Protein AF-A0A388PH07-F1 (afdb_monomer)

Solvent-accessible surface area (backbone atoms only — not comparable to full-atom values): 7376 Å² total; per-residue (Å²): 113,52,74,49,69,75,63,42,55,43,35,45,37,39,43,32,32,30,41,31,30,41,75,77,26,26,40,36,42,41,30,23,35,83,51,90,80,59,30,34,29,58,49,39,35,40,40,89,50,27,34,31,46,84,91,43,79,75,46,78,44,74,58,82,40,56,30,39,39,38,40,38,35,49,32,18,93,81,36,84,48,37,28,35,41,36,39,31,45,72,98,51,74,73,47,74,46,70,76,41,57,29,75,29,80,77,47,38,40,38,40,33,38,41,46,33,73,71,47,94,61,96,56,47,72,50,77,46,78,74,44,77,51,59,63,32,89,91,106

Secondary structure (DSSP, 8-state):
-EEE---B-SSEEEEEEEEEE-TT--EEEEEE-S-SSPPEEEEEEEETTEEEETTEEEEE--SSSEEEEEEEEE-GGG--SEEEEEEEETTSPPEEEEEEEPSSTT---B-EEEEEE--SSS--EEEEEEEEEE--TT-

Sequence (139 aa):
MLTVAPNHATGVTTCSFDVWLEPKAYFVHEWRDQASPYHAGPTFTLKDGKLVGPTGPLMDIPSGQWVHYEVTATIGAATTGTWTLKVTPTGGATKAFTNLPFRSKELRTVNWIGFISNANEPSAFFLDQLSLTTTDPNR

pLDDT: mean 97.28, std 2.34, range [81.81, 98.94]

Radius of gyration: 14.46 Å; Cα contacts (8 Å, |Δi|>4): 370; chains: 1; bounding box: 33×37×39 Å

Foldseek 3Di:
DDKDFPFAQFFKKKKKWKKAWDAQWKKKKWFWDPDVVIFTFWIWIDGPQFIAGLVGTDDGHDHPFIKMKMKIFGAAPPGPQWIKIWIGTVVGDIDIDGRGG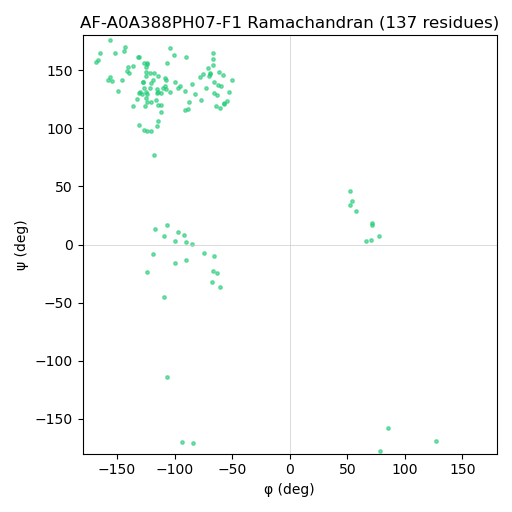TNGSPGRTGRMIDTDGPGPDDIDMDMDPIDMDGPPPVD

Structure (mmCIF, N/CA/C/O backbone):
data_AF-A0A388PH07-F1
#
_entry.id   AF-A0A388PH07-F1
#
loop_
_atom_site.group_PDB
_atom_site.id
_atom_site.type_symbol
_atom_site.label_atom_id
_atom_site.label_a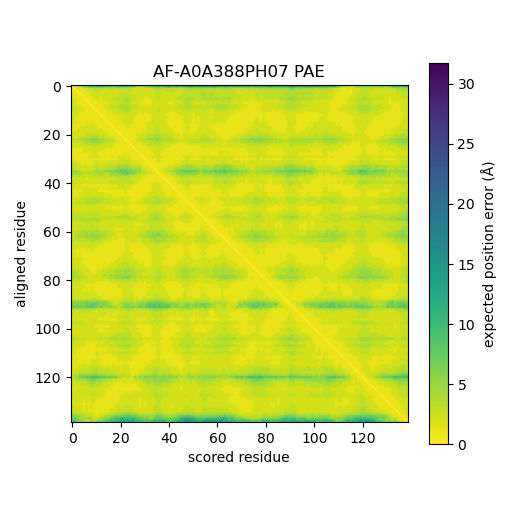lt_id
_atom_site.label_comp_id
_atom_site.label_asym_id
_atom_site.label_entity_id
_atom_site.label_seq_id
_atom_site.pdbx_PDB_ins_code
_atom_site.Cartn_x
_atom_site.Cartn_y
_atom_site.Cartn_z
_atom_site.occupancy
_atom_site.B_iso_or_equiv
_atom_site.auth_seq_id
_atom_site.auth_comp_id
_atom_site.auth_asym_id
_atom_site.auth_atom_id
_atom_site.pdbx_PDB_model_num
ATOM 1 N N . MET A 1 1 ? -13.859 -6.393 0.284 1.00 88.12 1 MET A N 1
ATOM 2 C CA . MET A 1 1 ? -12.521 -5.998 -0.213 1.00 88.12 1 MET A CA 1
ATOM 3 C C . MET A 1 1 ? -12.696 -5.187 -1.486 1.00 88.12 1 MET A C 1
ATOM 5 O O . MET A 1 1 ? -13.636 -5.471 -2.218 1.00 88.12 1 MET A O 1
ATOM 9 N N . LEU A 1 2 ? -11.822 -4.215 -1.736 1.00 96.12 2 LEU A N 1
ATOM 10 C CA . LEU A 1 2 ? -11.720 -3.481 -3.002 1.00 96.12 2 LEU A CA 1
ATOM 11 C C . LEU A 1 2 ? -10.363 -3.802 -3.634 1.00 96.12 2 LEU A C 1
ATOM 13 O O . LEU A 1 2 ? -9.376 -3.978 -2.917 1.00 96.12 2 LEU A O 1
ATOM 17 N N . THR A 1 3 ? -10.303 -3.888 -4.960 1.00 97.12 3 THR A N 1
ATOM 18 C CA . THR A 1 3 ? -9.052 -4.131 -5.686 1.00 97.12 3 THR A CA 1
ATOM 19 C C . THR A 1 3 ? -9.007 -3.324 -6.967 1.00 97.12 3 THR A C 1
ATOM 21 O O . THR A 1 3 ? -10.042 -3.134 -7.603 1.00 97.12 3 THR A O 1
ATOM 24 N N . VAL A 1 4 ? -7.808 -2.941 -7.388 1.00 97.19 4 VAL A N 1
ATOM 25 C CA . VAL A 1 4 ? -7.557 -2.340 -8.703 1.00 97.19 4 VAL A CA 1
ATOM 26 C C . VAL A 1 4 ? -6.483 -3.136 -9.440 1.00 97.19 4 VAL A C 1
ATOM 28 O O . VAL A 1 4 ? -5.598 -3.722 -8.813 1.00 97.19 4 VAL A O 1
ATOM 31 N N . ALA A 1 5 ? -6.573 -3.178 -10.770 1.00 97.50 5 ALA A N 1
ATOM 32 C CA . ALA A 1 5 ? -5.685 -3.959 -11.630 1.00 97.50 5 ALA A CA 1
ATOM 33 C C . ALA A 1 5 ? -4.887 -3.043 -12.580 1.00 97.50 5 ALA A C 1
ATOM 35 O O . ALA A 1 5 ? -5.240 -2.922 -13.756 1.00 97.50 5 ALA A O 1
ATOM 36 N N . PRO A 1 6 ? -3.834 -2.361 -12.088 1.00 96.62 6 PRO A N 1
ATOM 37 C CA . PRO A 1 6 ? -3.109 -1.369 -12.884 1.00 96.62 6 PRO A CA 1
ATOM 38 C C . PRO A 1 6 ? -2.336 -1.964 -14.063 1.00 96.62 6 PRO A C 1
ATOM 40 O O . PRO A 1 6 ? -2.198 -1.317 -15.098 1.00 96.62 6 PRO A O 1
ATOM 43 N N . ASN A 1 7 ? -1.837 -3.197 -13.926 1.00 97.31 7 ASN A N 1
ATOM 44 C CA . ASN A 1 7 ? -0.950 -3.830 -14.908 1.00 97.31 7 ASN A CA 1
ATOM 45 C C . ASN A 1 7 ? 0.254 -2.933 -15.255 1.00 97.31 7 ASN A C 1
ATOM 47 O O . ASN A 1 7 ? 0.569 -2.716 -16.429 1.00 97.31 7 ASN A O 1
ATOM 51 N N . HIS A 1 8 ? 0.891 -2.374 -14.224 1.00 98.00 8 HIS A N 1
ATOM 52 C CA . HIS A 1 8 ? 2.115 -1.591 -14.363 1.00 98.00 8 HIS A CA 1
ATOM 53 C C . HIS A 1 8 ? 3.316 -2.536 -14.430 1.00 98.00 8 HIS A C 1
ATOM 55 O O . HIS A 1 8 ? 3.471 -3.420 -13.583 1.00 98.00 8 HIS A O 1
ATOM 61 N N . ALA A 1 9 ? 4.171 -2.342 -15.432 1.00 97.56 9 ALA A N 1
ATOM 62 C CA . ALA A 1 9 ? 5.363 -3.164 -15.655 1.00 97.56 9 ALA A CA 1
ATOM 63 C C . ALA A 1 9 ? 6.674 -2.369 -15.577 1.00 97.56 9 ALA A C 1
ATOM 65 O O . ALA A 1 9 ? 7.753 -2.957 -15.592 1.00 97.56 9 ALA A O 1
ATOM 66 N N . THR A 1 10 ? 6.593 -1.041 -15.498 1.00 98.25 10 THR A N 1
ATOM 67 C CA . THR A 1 10 ? 7.739 -0.136 -15.419 1.00 98.25 10 THR A CA 1
ATOM 68 C C . THR A 1 10 ? 7.326 1.189 -14.773 1.00 98.25 10 THR A C 1
ATOM 70 O O . THR A 1 10 ? 6.147 1.405 -14.483 1.00 98.25 10 THR A O 1
ATOM 73 N N . GLY A 1 11 ? 8.297 2.075 -14.564 1.00 98.12 11 GLY A N 1
ATOM 74 C CA . GLY A 1 11 ? 8.088 3.408 -14.012 1.00 98.12 11 GLY A CA 1
ATOM 75 C C . GLY A 1 11 ? 7.894 3.419 -12.498 1.00 98.12 11 GLY A C 1
ATOM 76 O O . GLY A 1 11 ? 7.977 2.397 -11.811 1.00 98.12 11 GLY A O 1
ATOM 77 N N . VAL A 1 12 ? 7.659 4.613 -11.967 1.00 98.62 12 VAL A N 1
ATOM 78 C CA . VAL A 1 12 ? 7.308 4.818 -10.565 1.00 98.62 12 VAL A CA 1
ATOM 79 C C . VAL A 1 12 ? 5.793 4.778 -10.457 1.00 98.62 12 VAL A C 1
ATOM 81 O O . VAL A 1 12 ? 5.115 5.627 -11.027 1.00 98.62 12 VAL A O 1
ATOM 84 N N . THR A 1 13 ? 5.267 3.786 -9.743 1.00 98.75 13 THR A N 1
ATOM 85 C CA . THR A 1 13 ? 3.843 3.707 -9.403 1.00 98.75 13 THR A CA 1
ATOM 86 C C . THR A 1 13 ? 3.608 4.391 -8.066 1.00 98.75 13 THR A C 1
ATOM 88 O O . THR A 1 13 ? 4.307 4.084 -7.097 1.00 98.75 13 THR A O 1
ATOM 91 N N . THR A 1 14 ? 2.594 5.253 -8.011 1.00 98.88 14 THR A N 1
ATOM 92 C CA . THR A 1 14 ? 2.138 5.916 -6.786 1.00 98.88 14 THR A CA 1
ATOM 93 C C . THR A 1 14 ? 0.660 5.622 -6.577 1.00 98.88 14 THR A C 1
ATOM 95 O O . THR A 1 14 ? -0.159 5.922 -7.443 1.00 98.88 14 THR A O 1
ATOM 98 N N . CYS A 1 15 ? 0.313 5.048 -5.428 1.00 98.88 15 CYS A N 1
ATOM 99 C CA . CYS A 1 15 ? -1.066 4.880 -4.981 1.00 98.88 15 CYS A CA 1
ATOM 100 C C . CYS A 1 15 ? -1.273 5.738 -3.736 1.00 98.88 15 CYS A C 1
ATOM 102 O O . CYS A 1 15 ? -0.598 5.512 -2.730 1.00 98.88 15 CYS A O 1
ATOM 104 N N . SER A 1 16 ? -2.200 6.688 -3.782 1.00 98.88 16 SER A N 1
ATOM 105 C CA . SER A 1 16 ? -2.589 7.474 -2.614 1.00 98.88 16 SER A CA 1
ATOM 106 C C . SER A 1 16 ? -4.072 7.332 -2.314 1.00 98.88 16 SER A C 1
ATOM 108 O O . SER A 1 16 ? -4.869 7.060 -3.209 1.00 98.88 16 SER A O 1
ATOM 110 N N . PHE A 1 17 ? -4.423 7.402 -1.036 1.00 98.81 17 PHE A N 1
ATOM 111 C CA . PHE A 1 17 ? -5.788 7.213 -0.553 1.00 98.81 17 PHE A CA 1
ATOM 112 C C . PHE A 1 17 ? -5.900 7.648 0.905 1.00 98.81 17 PHE A C 1
ATOM 114 O O . PHE A 1 17 ? -4.921 7.611 1.654 1.00 98.81 17 PHE A O 1
ATOM 121 N N . ASP A 1 18 ? -7.116 7.973 1.320 1.00 98.75 18 ASP A N 1
ATOM 122 C CA . ASP A 1 18 ? -7.458 8.199 2.716 1.00 98.75 18 ASP A CA 1
ATOM 123 C C . ASP A 1 18 ? -8.131 6.954 3.295 1.00 98.75 18 ASP A C 1
ATOM 125 O O . ASP A 1 18 ? -8.947 6.306 2.634 1.00 98.75 18 ASP A O 1
ATOM 129 N N . VAL A 1 19 ? -7.798 6.615 4.542 1.00 98.62 19 VAL A N 1
ATOM 130 C CA . VAL A 1 19 ? -8.469 5.549 5.299 1.00 98.62 19 VAL A CA 1
ATOM 131 C C . VAL A 1 19 ? -9.047 6.121 6.582 1.00 98.62 19 VAL A C 1
ATOM 133 O O . VAL A 1 19 ? -8.361 6.828 7.321 1.00 98.62 19 VAL A O 1
ATOM 136 N N . TRP A 1 20 ? -10.289 5.752 6.876 1.00 98.31 20 TRP A N 1
ATOM 137 C CA . TRP A 1 20 ? -10.900 5.899 8.193 1.00 98.31 20 TRP A CA 1
ATOM 138 C C . TRP A 1 20 ? -11.201 4.507 8.745 1.00 98.31 20 TRP A C 1
ATOM 140 O O . TRP A 1 20 ? -11.746 3.659 8.035 1.00 98.31 20 TRP A O 1
ATOM 150 N N . LEU A 1 21 ? -10.853 4.260 10.009 1.00 98.06 21 LEU A N 1
ATOM 151 C CA . LEU A 1 21 ? -11.000 2.953 10.659 1.00 98.06 21 LEU A CA 1
ATOM 152 C C . LEU A 1 21 ? -12.009 3.007 11.809 1.00 98.06 21 LEU A C 1
ATOM 154 O O . LEU A 1 21 ? -11.868 3.843 12.711 1.00 98.06 21 LEU A O 1
ATOM 158 N N . GLU A 1 22 ? -12.958 2.065 11.833 1.00 97.31 22 G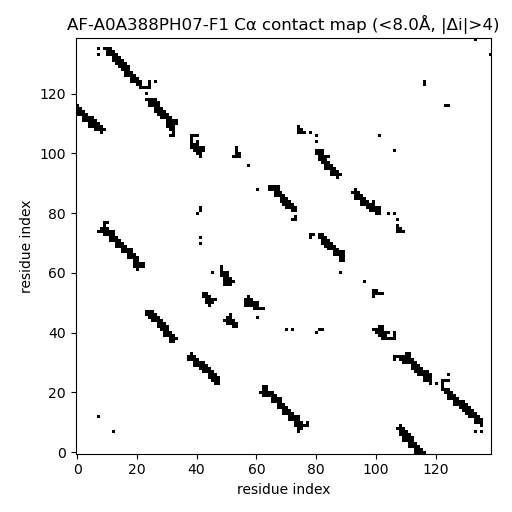LU A N 1
ATOM 159 C CA . GLU A 1 22 ? -13.690 1.749 13.061 1.00 97.31 22 GLU A CA 1
ATOM 160 C C . GLU A 1 22 ? -12.741 1.111 14.089 1.00 97.31 22 GLU A C 1
ATOM 162 O O . GLU A 1 22 ? -11.700 0.539 13.733 1.00 97.31 22 GLU A O 1
ATOM 167 N N . PRO A 1 23 ? -13.098 1.134 15.384 1.00 93.44 23 PRO A N 1
ATOM 168 C CA . PRO A 1 23 ? -12.471 0.252 16.356 1.00 93.44 23 PRO A CA 1
ATOM 169 C C . PRO A 1 23 ? -12.479 -1.204 15.865 1.00 93.44 23 PRO A C 1
ATOM 171 O O . PRO A 1 23 ? -13.460 -1.669 15.286 1.00 93.44 23 PRO A O 1
ATOM 174 N N . LYS A 1 24 ? -11.384 -1.928 16.128 1.00 94.12 24 LYS A N 1
ATOM 175 C CA . LYS A 1 24 ? -11.157 -3.333 15.725 1.00 94.12 24 LYS A CA 1
ATOM 176 C C . LYS A 1 24 ? -11.025 -3.589 14.218 1.00 94.12 24 LYS A C 1
ATOM 178 O O . LYS A 1 24 ? -10.837 -4.743 13.827 1.00 94.12 24 LYS A O 1
ATOM 183 N N . ALA A 1 25 ? -11.062 -2.555 13.378 1.00 97.44 25 ALA A N 1
ATOM 184 C CA . ALA A 1 25 ? -10.814 -2.729 11.956 1.00 97.44 25 ALA A CA 1
ATOM 185 C C . ALA A 1 25 ? -9.408 -3.307 11.738 1.00 97.44 25 ALA A C 1
ATOM 187 O O . ALA A 1 25 ? -8.431 -2.882 12.361 1.00 97.44 25 ALA A O 1
ATOM 188 N N . TYR A 1 26 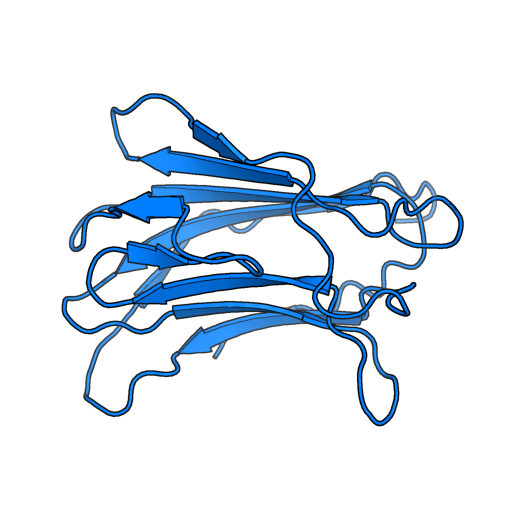? -9.316 -4.278 10.832 1.00 98.00 26 TYR A N 1
ATOM 189 C CA . TYR A 1 26 ? -8.050 -4.821 10.363 1.00 98.00 26 TYR A CA 1
ATOM 190 C C . TYR A 1 26 ? -7.973 -4.607 8.858 1.00 98.00 26 TYR A C 1
ATOM 192 O O . TYR A 1 26 ? -8.520 -5.377 8.067 1.00 98.00 26 TYR A O 1
ATOM 200 N N . PHE A 1 27 ? -7.287 -3.537 8.479 1.00 98.62 27 PHE A N 1
ATOM 201 C CA . PHE A 1 27 ? -7.045 -3.183 7.093 1.00 98.62 27 PHE A CA 1
ATOM 202 C C . PHE A 1 27 ? -5.687 -3.719 6.632 1.00 98.62 27 PHE A C 1
ATOM 204 O O . PHE A 1 27 ? -4.683 -3.588 7.338 1.00 98.62 27 PHE A O 1
ATOM 211 N N . VAL A 1 28 ? -5.646 -4.289 5.430 1.00 98.75 28 VAL A N 1
ATOM 212 C CA . VAL A 1 28 ? -4.405 -4.680 4.751 1.00 98.75 28 VAL A CA 1
ATOM 213 C C . VAL A 1 28 ? -4.350 -4.000 3.391 1.00 98.75 28 VAL A C 1
ATOM 215 O O . VAL A 1 28 ? -5.290 -4.109 2.599 1.00 98.75 28 VAL A O 1
ATOM 218 N N . HIS A 1 29 ? -3.222 -3.352 3.115 1.00 98.88 29 HIS A N 1
ATOM 219 C CA . HIS A 1 29 ? -2.858 -2.907 1.778 1.00 98.88 29 HIS A CA 1
ATOM 220 C C . HIS A 1 29 ? -1.732 -3.787 1.243 1.00 98.88 29 HIS A C 1
ATOM 222 O O . HIS A 1 29 ? -0.767 -4.078 1.958 1.00 98.88 29 HIS A O 1
ATOM 228 N N . GLU A 1 30 ? -1.851 -4.241 -0.001 1.00 98.50 30 GLU A N 1
ATOM 229 C CA . GLU A 1 30 ? -0.846 -5.110 -0.612 1.00 98.50 30 GLU A CA 1
ATOM 230 C C . GLU A 1 30 ? -0.845 -4.992 -2.133 1.00 98.50 30 GLU A C 1
ATOM 232 O O . GLU A 1 30 ? -1.900 -4.895 -2.759 1.00 98.50 30 GLU A O 1
ATOM 237 N N . TRP A 1 31 ? 0.349 -5.008 -2.717 1.00 98.75 31 TRP A N 1
ATOM 238 C CA . TRP A 1 31 ? 0.571 -5.023 -4.160 1.00 98.75 31 TRP A CA 1
ATOM 239 C C . TRP A 1 31 ? 1.123 -6.387 -4.570 1.00 98.75 31 TRP A C 1
ATOM 241 O O . TRP A 1 31 ? 2.044 -6.897 -3.924 1.00 98.75 31 TRP A O 1
ATOM 251 N N . ARG A 1 32 ? 0.586 -6.971 -5.643 1.00 98.50 32 ARG A N 1
ATOM 252 C CA . ARG A 1 32 ? 0.959 -8.305 -6.130 1.00 98.50 32 ARG A CA 1
ATOM 253 C C . ARG A 1 32 ? 1.132 -8.326 -7.648 1.00 98.50 32 ARG A C 1
ATOM 255 O O . ARG A 1 32 ? 0.504 -7.543 -8.372 1.00 98.50 32 ARG A O 1
ATOM 262 N N . ASP A 1 33 ? 1.957 -9.255 -8.115 1.00 98.31 33 ASP A N 1
ATOM 263 C CA . ASP A 1 33 ? 1.942 -9.693 -9.509 1.00 98.31 33 ASP A CA 1
ATOM 264 C C . ASP A 1 33 ? 0.866 -10.776 -9.742 1.00 98.31 33 ASP A C 1
ATOM 266 O O . ASP A 1 33 ? 0.002 -11.021 -8.895 1.00 98.31 33 ASP A O 1
ATOM 270 N N . GLN A 1 34 ? 0.890 -11.391 -10.925 1.00 96.94 34 GLN A N 1
ATOM 271 C CA . GLN A 1 34 ? 0.017 -12.504 -11.317 1.00 96.94 34 GLN A CA 1
ATOM 272 C C . GLN A 1 34 ? 0.743 -13.861 -11.361 1.00 96.94 34 GLN A C 1
ATOM 274 O O . GLN A 1 34 ? 0.238 -14.804 -11.973 1.00 96.94 34 GLN A O 1
ATOM 279 N N . ALA A 1 35 ? 1.924 -13.985 -10.747 1.00 96.31 35 ALA A N 1
ATOM 280 C CA . ALA A 1 35 ? 2.626 -15.264 -10.690 1.00 96.31 35 ALA A CA 1
ATOM 281 C C . ALA A 1 35 ? 1.857 -16.290 -9.833 1.00 96.31 35 ALA A C 1
ATOM 283 O O . ALA A 1 35 ? 0.954 -15.954 -9.064 1.00 96.31 35 ALA A O 1
ATOM 284 N N . SER A 1 36 ? 2.220 -17.568 -9.965 1.00 92.75 36 SER A N 1
ATOM 285 C CA . SER A 1 36 ? 1.666 -18.654 -9.153 1.00 92.75 36 SER A CA 1
ATOM 286 C C . SER A 1 36 ? 2.804 -19.518 -8.591 1.00 92.75 36 SER A C 1
ATOM 288 O O . SER A 1 36 ? 3.344 -20.338 -9.338 1.00 92.75 36 SER A O 1
ATOM 290 N N . PRO A 1 37 ? 3.169 -19.373 -7.300 1.00 93.81 37 PRO A N 1
ATOM 291 C CA . PRO A 1 37 ? 2.619 -18.420 -6.325 1.00 93.81 37 PRO A CA 1
ATOM 292 C C . PRO A 1 37 ? 2.939 -16.962 -6.688 1.00 93.81 37 PRO A C 1
ATOM 294 O O . PRO A 1 37 ? 3.926 -16.696 -7.368 1.00 93.81 37 PRO A O 1
ATOM 297 N N . TYR A 1 38 ? 2.102 -16.024 -6.237 1.00 97.31 38 TYR A N 1
ATOM 298 C CA . TYR A 1 38 ? 2.311 -14.601 -6.509 1.00 97.31 38 TYR A CA 1
ATOM 299 C C . TYR A 1 38 ? 3.508 -14.059 -5.726 1.00 97.31 38 TYR A C 1
ATOM 301 O O . TYR A 1 38 ? 3.797 -14.494 -4.607 1.00 97.31 38 TYR A O 1
ATOM 309 N N . HIS A 1 39 ? 4.141 -13.030 -6.272 1.00 98.31 39 HIS A N 1
ATOM 310 C CA . HIS A 1 39 ? 5.104 -12.204 -5.562 1.00 98.31 39 HIS A CA 1
ATOM 311 C C . HIS A 1 39 ? 4.400 -10.953 -5.036 1.00 98.31 39 HIS A C 1
ATOM 313 O O . HIS A 1 39 ? 3.622 -10.311 -5.741 1.00 98.31 39 HIS A O 1
ATOM 319 N N . ALA A 1 40 ? 4.661 -10.603 -3.778 1.00 98.00 40 ALA A N 1
ATOM 320 C CA . ALA A 1 40 ? 4.104 -9.417 -3.134 1.00 98.00 40 ALA A CA 1
ATOM 321 C C . ALA A 1 40 ? 5.189 -8.351 -2.936 1.00 98.00 40 ALA A C 1
ATOM 323 O O . ALA A 1 40 ? 6.299 -8.668 -2.513 1.00 98.00 40 ALA A O 1
ATOM 324 N N . GLY A 1 41 ? 4.878 -7.087 -3.215 1.00 98.06 41 GLY A N 1
ATOM 325 C CA . GLY A 1 41 ? 5.809 -5.968 -3.049 1.00 98.06 41 GLY A CA 1
ATOM 326 C C . GLY A 1 41 ? 5.464 -5.103 -1.841 1.00 98.06 41 GLY A C 1
ATOM 327 O O . GLY A 1 41 ? 5.594 -5.586 -0.710 1.00 98.06 41 GLY A O 1
ATOM 328 N N . PRO A 1 42 ? 5.055 -3.835 -2.057 1.00 98.69 42 PRO A N 1
ATOM 329 C CA . PRO A 1 42 ? 4.526 -2.975 -1.007 1.00 98.69 42 PRO A CA 1
ATOM 330 C C . PRO A 1 42 ? 3.385 -3.624 -0.232 1.00 98.69 42 PRO A C 1
ATOM 332 O O . PRO A 1 42 ? 2.437 -4.162 -0.808 1.00 98.69 42 PRO A O 1
ATOM 335 N N . THR A 1 43 ? 3.481 -3.565 1.093 1.00 98.75 43 THR A N 1
ATOM 336 C CA . THR A 1 43 ? 2.439 -4.064 1.985 1.00 98.75 43 THR A CA 1
ATOM 337 C C . THR A 1 43 ? 2.532 -3.422 3.357 1.00 98.75 43 THR A C 1
ATOM 339 O O . THR A 1 43 ? 3.621 -3.221 3.895 1.00 98.75 43 THR A O 1
ATOM 342 N N . PHE A 1 44 ? 1.380 -3.127 3.942 1.00 98.88 44 PHE A N 1
ATOM 343 C CA . PHE A 1 44 ? 1.278 -2.755 5.343 1.00 98.88 44 PHE A CA 1
ATOM 344 C C . PHE A 1 44 ? -0.092 -3.138 5.891 1.00 98.88 44 PHE A C 1
ATOM 346 O O . PHE A 1 44 ? -1.041 -3.397 5.143 1.00 98.88 44 PHE A O 1
ATOM 353 N N . THR A 1 45 ? -0.196 -3.146 7.213 1.00 98.81 45 THR A N 1
ATOM 354 C CA . THR A 1 45 ? -1.452 -3.385 7.914 1.00 98.81 45 THR A CA 1
ATOM 355 C C . THR A 1 45 ? -1.766 -2.260 8.879 1.00 98.81 45 THR A C 1
ATOM 357 O O . THR A 1 45 ? -0.858 -1.742 9.531 1.00 98.81 45 THR A O 1
ATOM 360 N N . LEU A 1 46 ? -3.050 -1.950 9.024 1.00 98.56 46 LEU A N 1
ATOM 361 C CA . LEU A 1 46 ? -3.577 -1.116 10.097 1.00 98.56 46 LEU A CA 1
ATOM 362 C C . LEU A 1 46 ? -4.428 -2.007 10.994 1.00 98.56 46 LEU A C 1
ATOM 364 O O . LEU A 1 46 ? -5.438 -2.555 10.544 1.00 98.56 46 LEU A O 1
ATOM 368 N N . LYS A 1 47 ? -3.986 -2.204 12.232 1.00 96.75 47 LYS A N 1
ATOM 369 C CA . LYS A 1 47 ? -4.663 -3.068 13.200 1.00 96.75 47 LYS A CA 1
ATOM 370 C C . LYS A 1 47 ? -4.285 -2.646 14.614 1.00 96.75 47 LYS A C 1
ATOM 372 O O . LYS A 1 47 ? -3.146 -2.248 14.843 1.00 96.75 47 LYS A O 1
ATOM 377 N N . ASP A 1 48 ? -5.225 -2.739 15.551 1.00 95.06 48 ASP A N 1
ATOM 378 C CA . ASP A 1 48 ? -4.984 -2.504 16.982 1.00 95.06 48 ASP A CA 1
ATOM 379 C C . ASP A 1 48 ? -4.324 -1.134 17.260 1.00 95.06 48 ASP A C 1
ATOM 381 O O . ASP A 1 48 ? -3.442 -0.999 18.106 1.00 95.06 48 ASP A O 1
ATOM 385 N N . GLY A 1 49 ? -4.728 -0.111 16.493 1.00 95.56 49 GLY A N 1
ATOM 386 C CA . GLY A 1 49 ? -4.194 1.252 16.591 1.00 95.56 49 GLY A CA 1
ATOM 387 C C . GLY A 1 49 ? -2.767 1.419 16.063 1.00 95.56 49 GLY A C 1
ATOM 388 O O . GLY A 1 49 ? -2.112 2.406 16.389 1.00 95.56 49 GLY A O 1
ATOM 389 N N . LYS A 1 50 ? -2.256 0.470 15.269 1.00 98.12 50 LYS A N 1
ATOM 390 C CA . LYS A 1 50 ? -0.881 0.477 14.757 1.00 98.12 50 LYS A CA 1
ATOM 391 C C . LYS A 1 50 ? -0.827 0.313 13.248 1.00 98.12 50 LYS A C 1
ATOM 393 O O . LYS A 1 50 ? -1.516 -0.528 12.674 1.00 98.12 50 LYS A O 1
ATOM 398 N N . LEU A 1 51 ? 0.071 1.074 12.630 1.00 98.75 51 LEU A N 1
ATOM 399 C CA . LEU A 1 51 ? 0.598 0.804 11.300 1.00 98.75 51 LEU A CA 1
ATOM 400 C C . LEU A 1 51 ? 1.806 -0.128 11.421 1.00 98.75 51 LEU A C 1
ATOM 402 O O . LEU A 1 51 ? 2.799 0.207 12.072 1.00 98.75 51 LEU A O 1
ATOM 406 N N . VAL A 1 52 ? 1.734 -1.277 10.755 1.00 98.75 52 VAL A N 1
ATOM 407 C CA . VAL A 1 52 ? 2.799 -2.286 10.720 1.00 98.75 52 VAL A CA 1
ATOM 408 C C . VAL A 1 52 ? 3.228 -2.501 9.275 1.00 98.75 52 VAL A C 1
ATOM 410 O O . VAL A 1 52 ? 2.407 -2.817 8.413 1.00 98.75 52 VAL A O 1
ATOM 413 N N . GLY A 1 53 ? 4.514 -2.295 9.011 1.00 98.12 53 GLY A N 1
ATOM 414 C CA . GLY A 1 53 ? 5.140 -2.538 7.718 1.00 98.12 53 GLY A CA 1
ATOM 415 C C . GLY A 1 53 ? 5.769 -3.935 7.627 1.00 98.12 53 GLY A C 1
ATOM 416 O O . GLY A 1 53 ? 5.603 -4.763 8.525 1.00 98.12 53 GLY A O 1
ATOM 417 N N . PRO A 1 54 ? 6.548 -4.206 6.569 1.00 95.81 54 PRO A N 1
ATOM 418 C CA . PRO A 1 54 ? 7.145 -5.521 6.324 1.00 95.81 54 PRO A CA 1
ATOM 419 C C . PRO A 1 54 ? 8.204 -5.925 7.364 1.00 95.81 54 PRO A C 1
ATOM 421 O O . PRO A 1 54 ? 8.458 -7.112 7.537 1.00 95.81 54 PRO A O 1
ATOM 424 N N . THR A 1 55 ? 8.813 -4.961 8.062 1.00 95.75 55 THR A N 1
ATOM 425 C CA . THR A 1 55 ? 9.870 -5.192 9.065 1.00 95.75 55 THR A CA 1
ATOM 426 C C . THR A 1 55 ? 9.413 -4.940 10.504 1.00 95.75 55 THR A C 1
ATOM 428 O O . THR A 1 55 ? 10.242 -4.961 11.411 1.00 95.75 55 THR A O 1
ATOM 431 N N . GLY A 1 56 ? 8.119 -4.687 10.730 1.00 97.00 56 GLY A N 1
ATOM 432 C CA . GLY A 1 56 ? 7.554 -4.448 12.061 1.00 97.00 56 GLY A CA 1
ATOM 433 C C . GLY A 1 56 ? 6.748 -3.148 12.190 1.00 97.00 56 GLY A C 1
ATOM 434 O O . GLY A 1 56 ? 6.390 -2.529 11.183 1.00 97.00 56 GLY A O 1
ATOM 435 N N . PRO A 1 57 ? 6.402 -2.751 13.431 1.00 98.12 57 PRO A N 1
ATOM 436 C CA . PRO A 1 57 ? 5.610 -1.553 13.707 1.00 98.12 57 PRO A CA 1
ATOM 437 C C . PRO A 1 57 ? 6.317 -0.271 13.253 1.00 98.12 57 PRO A C 1
ATOM 439 O O . PRO A 1 57 ? 7.511 -0.107 13.492 1.00 98.12 57 PRO A O 1
ATOM 442 N N . LEU A 1 58 ? 5.573 0.647 12.633 1.00 98.38 58 LEU A N 1
ATOM 443 C CA . LEU A 1 58 ? 6.095 1.921 12.122 1.00 98.38 58 LEU A CA 1
ATOM 444 C C . LEU A 1 58 ? 5.614 3.123 12.943 1.00 98.38 58 LEU A C 1
ATOM 446 O O . LEU A 1 58 ? 6.405 4.004 13.275 1.00 98.38 58 LEU A O 1
ATOM 450 N N . MET A 1 59 ? 4.321 3.176 13.272 1.00 98.31 59 MET A N 1
ATOM 451 C CA . MET A 1 59 ? 3.733 4.211 14.132 1.00 98.31 59 MET A CA 1
ATOM 452 C C . MET A 1 59 ? 2.345 3.807 14.631 1.00 98.31 59 MET A C 1
ATOM 454 O O . MET A 1 59 ? 1.711 2.911 14.072 1.00 98.31 59 MET A O 1
ATOM 458 N N . ASP A 1 60 ? 1.854 4.513 15.645 1.00 97.62 60 ASP A N 1
ATOM 459 C CA . ASP A 1 60 ? 0.449 4.444 16.042 1.00 97.62 60 ASP A CA 1
ATOM 460 C C . ASP A 1 60 ? -0.435 5.228 15.055 1.00 97.62 60 ASP A C 1
ATOM 462 O O . ASP A 1 60 ? -0.010 6.240 14.487 1.00 97.62 60 ASP A O 1
ATOM 466 N N . ILE A 1 61 ? -1.660 4.747 14.848 1.00 96.81 61 ILE A N 1
ATOM 467 C CA . ILE A 1 61 ? -2.668 5.316 13.946 1.00 96.81 61 ILE A CA 1
ATOM 468 C C . ILE A 1 61 ? -3.992 5.455 14.705 1.00 96.81 61 ILE A C 1
ATOM 470 O O . ILE A 1 61 ? -4.420 4.493 15.350 1.00 96.81 61 ILE A O 1
ATOM 474 N N . PRO A 1 62 ? -4.658 6.622 14.639 1.00 95.00 62 PR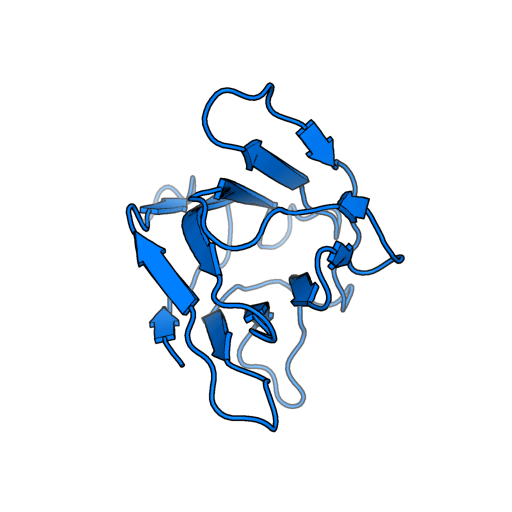O A N 1
ATOM 475 C CA . PRO A 1 62 ? -5.946 6.815 15.292 1.00 95.00 62 PRO A CA 1
ATOM 476 C C . PRO A 1 62 ? -7.054 6.000 14.610 1.00 95.00 62 PRO A C 1
ATOM 478 O O . PRO A 1 62 ? -7.065 5.827 13.393 1.00 95.00 62 PRO A O 1
ATOM 481 N N . SER A 1 63 ? -8.027 5.552 15.403 1.00 95.44 63 SER A N 1
ATOM 482 C CA . SER A 1 63 ? -9.354 5.185 14.890 1.00 95.44 63 SER A CA 1
ATOM 483 C C . SER A 1 63 ? -10.262 6.414 14.920 1.00 95.44 63 SER A C 1
ATOM 485 O O . SER A 1 63 ? -9.972 7.388 15.622 1.00 95.44 63 SER A O 1
ATOM 487 N N . GLY A 1 64 ? -11.353 6.399 14.158 1.00 96.75 64 GLY A N 1
ATOM 488 C CA . GLY A 1 64 ? -12.298 7.514 14.181 1.00 96.75 64 GLY A CA 1
ATOM 489 C C . GLY A 1 64 ? -11.860 8.760 13.404 1.00 96.75 64 GLY A C 1
ATOM 490 O O . GLY A 1 64 ? -12.526 9.790 13.497 1.00 96.75 64 GLY A O 1
ATOM 491 N N . GLN A 1 65 ? -10.758 8.699 12.649 1.00 97.12 65 GLN A N 1
ATOM 492 C CA . GLN A 1 65 ? -10.193 9.838 11.920 1.00 97.12 65 GLN A CA 1
ATOM 493 C C . GLN A 1 65 ? -9.694 9.414 10.539 1.00 97.12 65 GLN A C 1
ATOM 495 O O . GLN A 1 65 ? -9.207 8.297 10.372 1.00 97.12 65 GLN A O 1
ATOM 500 N N . TRP A 1 66 ? -9.787 10.326 9.569 1.00 98.31 66 TRP A N 1
ATOM 501 C CA . TRP A 1 66 ? -9.166 10.146 8.261 1.00 98.31 66 TRP A CA 1
ATOM 502 C C . TRP A 1 66 ? -7.649 10.301 8.371 1.00 98.31 66 TRP A C 1
ATOM 504 O O . TRP A 1 66 ? -7.140 11.230 9.0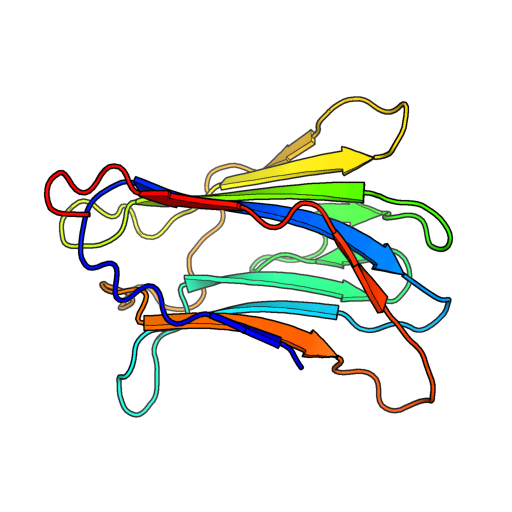14 1.00 98.31 66 TRP A O 1
ATOM 514 N N . VAL A 1 67 ? -6.925 9.391 7.734 1.00 98.75 67 VAL A N 1
ATOM 515 C CA . VAL A 1 67 ? -5.471 9.443 7.595 1.00 98.75 67 VAL A CA 1
ATOM 516 C C . VAL A 1 67 ? -5.129 9.220 6.131 1.00 98.75 67 VAL A C 1
ATOM 518 O O . VAL A 1 67 ? -5.608 8.259 5.530 1.00 98.75 67 VAL A O 1
ATOM 521 N N . HIS A 1 68 ? -4.297 10.098 5.581 1.00 98.88 68 HIS A N 1
ATOM 522 C CA . HIS A 1 68 ? -3.816 9.994 4.210 1.00 98.88 68 HIS A CA 1
ATOM 523 C C . HIS A 1 68 ? -2.600 9.073 4.127 1.00 98.88 68 HIS A C 1
ATOM 525 O O . HIS A 1 68 ? -1.687 9.164 4.957 1.00 98.88 68 HIS A O 1
ATOM 531 N N . TYR A 1 69 ? -2.565 8.227 3.103 1.00 98.88 69 TYR A N 1
ATOM 532 C CA . TYR A 1 69 ? -1.468 7.315 2.801 1.00 98.88 69 TYR A CA 1
ATOM 533 C C . TYR A 1 69 ? -1.020 7.514 1.354 1.00 98.88 69 TYR A C 1
ATOM 535 O O . TYR A 1 69 ? -1.845 7.545 0.448 1.00 98.88 69 TYR A O 1
ATOM 543 N N . GLU A 1 70 ? 0.291 7.585 1.132 1.00 98.94 70 GLU A N 1
ATOM 544 C CA . GLU A 1 70 ? 0.911 7.595 -0.199 1.00 98.94 70 GLU A CA 1
ATOM 545 C C . GLU A 1 70 ? 1.955 6.477 -0.260 1.00 98.94 70 GLU A C 1
ATOM 547 O O . GLU A 1 70 ? 2.916 6.458 0.516 1.00 98.94 70 GLU A O 1
ATOM 552 N N . VAL A 1 71 ? 1.748 5.530 -1.171 1.00 98.94 71 VAL A N 1
ATOM 553 C CA . VAL A 1 71 ? 2.602 4.362 -1.397 1.00 98.94 71 VAL A CA 1
ATOM 554 C C . VAL A 1 71 ? 3.274 4.506 -2.752 1.00 98.94 71 VAL A C 1
ATOM 556 O O . VAL A 1 71 ? 2.593 4.527 -3.777 1.00 98.94 71 VAL A O 1
ATOM 559 N N . THR A 1 72 ? 4.605 4.541 -2.761 1.00 98.88 72 THR A N 1
ATOM 560 C CA . THR A 1 72 ? 5.388 4.770 -3.981 1.00 98.88 72 THR A CA 1
ATOM 561 C C . THR A 1 72 ? 6.455 3.701 -4.153 1.00 98.88 72 THR A C 1
ATOM 563 O O . THR A 1 72 ? 7.245 3.452 -3.236 1.00 98.88 72 THR A O 1
ATOM 566 N N . ALA A 1 73 ? 6.517 3.091 -5.336 1.00 98.75 73 ALA A N 1
ATOM 567 C CA . ALA A 1 73 ? 7.539 2.105 -5.678 1.00 98.75 73 ALA A CA 1
ATOM 568 C C . ALA A 1 73 ? 7.941 2.181 -7.155 1.00 98.75 73 ALA A C 1
ATOM 570 O O . ALA A 1 73 ? 7.093 2.337 -8.036 1.00 98.75 73 ALA A O 1
ATOM 571 N N . THR A 1 74 ? 9.233 2.001 -7.429 1.00 98.56 74 THR A N 1
ATOM 572 C CA . THR A 1 74 ? 9.728 1.757 -8.790 1.00 98.56 74 THR A CA 1
ATOM 573 C C . THR A 1 74 ? 9.445 0.307 -9.172 1.00 98.56 74 THR A C 1
ATOM 575 O O . THR A 1 74 ? 9.864 -0.614 -8.464 1.00 98.56 74 THR A O 1
ATOM 578 N N . ILE A 1 75 ? 8.748 0.107 -10.288 1.00 98.25 75 ILE A N 1
ATOM 579 C CA . ILE A 1 75 ? 8.332 -1.194 -10.822 1.00 98.25 75 ILE A CA 1
ATOM 580 C C . ILE A 1 75 ? 9.177 -1.539 -12.059 1.00 98.25 75 ILE A C 1
ATOM 582 O O . ILE A 1 75 ? 9.743 -0.661 -12.710 1.00 98.25 75 ILE A O 1
ATOM 586 N N . GLY A 1 76 ? 9.293 -2.827 -12.379 1.00 97.50 76 GLY A N 1
ATOM 587 C CA . GLY A 1 76 ? 10.049 -3.313 -13.532 1.00 97.50 76 GLY A CA 1
ATOM 588 C C . GLY A 1 76 ? 11.540 -3.498 -13.267 1.00 97.50 76 GLY A C 1
ATOM 589 O O . GLY A 1 76 ? 11.985 -3.667 -12.132 1.00 97.50 76 GLY A O 1
ATOM 590 N N . ALA A 1 77 ? 12.330 -3.486 -14.342 1.00 96.56 77 ALA A N 1
ATOM 591 C CA . ALA A 1 77 ? 13.767 -3.772 -14.299 1.00 96.56 77 ALA A CA 1
ATOM 592 C C . ALA A 1 77 ? 14.585 -2.761 -13.470 1.00 96.56 77 ALA A C 1
ATOM 594 O O . ALA A 1 77 ? 15.648 -3.109 -12.969 1.00 96.56 77 ALA A O 1
ATOM 595 N N . ALA A 1 78 ? 14.087 -1.531 -13.309 1.00 96.25 78 ALA A N 1
ATOM 596 C CA . ALA A 1 78 ? 14.751 -0.465 -12.556 1.00 96.25 78 ALA A CA 1
ATOM 597 C C . ALA A 1 78 ? 14.473 -0.510 -11.041 1.00 96.25 78 ALA A C 1
ATOM 599 O O . ALA A 1 78 ? 14.923 0.367 -10.305 1.00 96.25 78 ALA A O 1
ATOM 600 N N . THR A 1 79 ? 13.696 -1.486 -10.561 1.00 96.75 79 THR A N 1
ATOM 601 C CA . THR A 1 79 ? 13.363 -1.577 -9.139 1.00 96.75 79 THR A CA 1
ATOM 602 C C . THR A 1 79 ? 14.591 -1.870 -8.274 1.00 96.75 79 THR A C 1
ATOM 604 O O . THR A 1 79 ? 15.422 -2.714 -8.603 1.00 96.75 79 THR A O 1
ATOM 607 N N . THR A 1 80 ? 14.670 -1.219 -7.115 1.00 96.00 80 THR A N 1
ATOM 608 C CA . THR A 1 80 ? 15.648 -1.523 -6.056 1.00 96.00 80 THR A CA 1
ATOM 609 C C . THR A 1 80 ? 15.124 -2.556 -5.055 1.00 96.00 80 THR A C 1
ATOM 611 O O . THR A 1 80 ? 15.797 -2.856 -4.071 1.00 96.00 80 THR A O 1
ATOM 614 N N . GLY A 1 81 ? 13.912 -3.088 -5.265 1.00 97.81 81 GLY A N 1
ATOM 615 C CA . GLY A 1 81 ? 13.260 -3.994 -4.317 1.00 97.81 81 GLY A CA 1
ATOM 616 C C . GLY A 1 81 ? 12.784 -3.300 -3.037 1.00 97.81 81 GLY A C 1
ATOM 617 O O . GLY A 1 81 ? 12.575 -3.962 -2.018 1.00 97.81 81 GLY A O 1
ATOM 618 N N . THR A 1 82 ? 12.649 -1.972 -3.070 1.00 98.56 82 THR A N 1
ATOM 619 C CA . THR A 1 82 ? 12.210 -1.148 -1.943 1.00 98.56 82 THR A CA 1
ATOM 620 C C . THR A 1 82 ? 11.118 -0.163 -2.354 1.00 98.56 82 THR A C 1
ATOM 622 O O . THR A 1 82 ? 10.916 0.123 -3.535 1.00 98.56 82 THR A O 1
ATOM 625 N N . TRP A 1 83 ? 10.393 0.356 -1.367 1.00 98.81 83 TRP A N 1
ATOM 626 C CA . TRP A 1 83 ? 9.310 1.318 -1.544 1.00 98.81 83 TRP A CA 1
ATOM 627 C C . TRP A 1 83 ? 9.279 2.344 -0.415 1.00 98.81 83 TRP A C 1
ATOM 629 O O . TRP A 1 83 ? 9.990 2.231 0.589 1.00 98.81 83 TRP A O 1
ATOM 639 N N . THR A 1 84 ? 8.464 3.375 -0.612 1.00 98.88 84 THR A N 1
ATOM 640 C CA . THR A 1 84 ? 8.235 4.443 0.360 1.00 98.88 84 THR A CA 1
ATOM 641 C C . THR A 1 84 ? 6.766 4.497 0.743 1.00 98.88 84 THR A C 1
ATOM 643 O O . THR A 1 84 ? 5.893 4.391 -0.117 1.00 98.88 84 THR A O 1
ATOM 646 N N . LEU A 1 85 ? 6.517 4.699 2.035 1.00 98.94 85 LEU A N 1
ATOM 647 C CA . LEU A 1 85 ? 5.209 5.011 2.593 1.00 98.94 85 LEU A CA 1
ATOM 648 C C . LEU A 1 85 ? 5.255 6.400 3.221 1.00 98.94 85 LEU A C 1
ATOM 650 O O . LEU A 1 85 ? 6.068 6.638 4.116 1.00 98.94 85 LEU A O 1
ATOM 654 N N . LYS A 1 86 ? 4.367 7.301 2.813 1.00 98.88 86 LYS A N 1
ATOM 655 C CA . LYS A 1 86 ? 4.081 8.525 3.566 1.00 98.88 86 LYS A CA 1
ATOM 656 C C . LYS A 1 86 ? 2.717 8.411 4.222 1.00 98.88 86 LYS A C 1
ATOM 658 O O . LYS A 1 86 ? 1.789 7.862 3.634 1.00 98.88 86 LYS A O 1
ATOM 663 N N . VAL A 1 87 ? 2.619 8.929 5.439 1.00 98.81 87 VAL A N 1
ATOM 664 C CA . VAL A 1 87 ? 1.404 8.901 6.253 1.00 98.81 87 VAL A CA 1
ATOM 665 C C . VAL A 1 87 ? 1.159 10.287 6.820 1.00 98.81 87 VAL A C 1
ATOM 667 O O . VAL A 1 87 ? 2.032 10.834 7.499 1.00 98.81 87 VAL A O 1
ATOM 670 N N . THR A 1 88 ? -0.028 10.834 6.587 1.00 98.69 88 THR A N 1
ATOM 671 C CA . THR A 1 88 ? -0.412 12.169 7.053 1.00 98.69 88 THR A CA 1
ATOM 672 C C . THR A 1 88 ? -1.723 12.079 7.830 1.00 98.69 88 THR A C 1
ATOM 674 O O . THR A 1 88 ? -2.797 12.014 7.231 1.00 98.69 88 THR A O 1
ATOM 677 N N . PRO A 1 89 ? -1.668 12.043 9.175 1.00 96.94 89 PRO A N 1
ATOM 678 C CA . PRO A 1 89 ? -2.863 12.171 10.002 1.00 96.94 89 PRO A CA 1
ATOM 679 C C . PRO A 1 89 ? -3.543 13.525 9.780 1.00 96.94 89 PRO A C 1
ATOM 681 O O . PRO A 1 89 ? -2.861 14.528 9.560 1.00 96.94 89 PRO A O 1
ATOM 684 N N . THR A 1 90 ? -4.871 13.578 9.898 1.00 92.56 90 THR A N 1
ATOM 685 C CA . THR A 1 90 ? -5.616 14.845 9.820 1.00 92.56 90 THR A CA 1
ATOM 686 C C . THR A 1 90 ? -5.070 15.865 10.830 1.00 92.56 90 THR A C 1
ATOM 688 O O . THR A 1 90 ? -4.997 15.586 12.024 1.00 92.56 90 THR A O 1
ATOM 691 N N . GLY A 1 91 ? -4.663 17.047 10.351 1.00 90.94 91 GLY A N 1
ATOM 692 C CA . GLY A 1 91 ? -4.079 18.112 11.184 1.00 90.94 91 GLY A CA 1
ATOM 693 C C . GLY A 1 91 ? -2.666 17.827 11.715 1.00 90.94 91 GLY A C 1
ATOM 694 O O . GLY A 1 91 ? -2.133 18.626 12.484 1.00 90.94 91 GLY A O 1
ATOM 695 N N . GLY A 1 92 ? -2.055 16.705 11.326 1.00 92.75 92 GLY A N 1
ATOM 696 C CA . GLY A 1 92 ? -0.710 16.302 11.723 1.00 92.75 92 GLY A CA 1
ATOM 697 C C . GLY A 1 92 ? 0.333 16.495 10.622 1.00 92.75 92 GLY A C 1
ATOM 698 O O . GLY A 1 92 ? 0.021 16.725 9.456 1.00 92.75 92 GLY A O 1
ATOM 699 N N . ALA A 1 93 ? 1.605 16.366 10.999 1.00 96.81 93 ALA A N 1
ATOM 700 C CA . ALA A 1 93 ? 2.709 16.363 10.047 1.00 96.81 93 ALA A CA 1
ATOM 701 C C . ALA A 1 93 ? 2.837 15.007 9.336 1.00 96.81 93 ALA A C 1
ATOM 703 O O . ALA A 1 93 ? 2.665 13.948 9.948 1.00 96.81 93 ALA A O 1
ATOM 704 N N . THR A 1 94 ? 3.216 15.047 8.059 1.00 98.56 94 THR A N 1
ATOM 705 C CA . THR A 1 94 ? 3.541 13.853 7.275 1.00 98.56 94 THR A CA 1
ATOM 706 C C . THR A 1 94 ? 4.758 13.136 7.854 1.00 98.56 94 THR A C 1
ATOM 708 O O . THR A 1 94 ? 5.822 13.734 8.019 1.00 98.56 94 THR A O 1
ATOM 711 N N . LYS A 1 95 ? 4.627 11.832 8.096 1.00 98.69 95 LYS A N 1
ATOM 712 C CA . LYS A 1 95 ? 5.744 10.933 8.407 1.00 98.69 95 LYS A CA 1
ATOM 713 C C . LYS A 1 95 ? 6.071 10.094 7.179 1.00 98.69 95 LYS A C 1
ATOM 715 O O . LYS A 1 95 ? 5.172 9.516 6.576 1.00 98.69 95 LYS A O 1
ATOM 720 N N . ALA A 1 96 ? 7.348 10.028 6.817 1.00 98.62 96 ALA A N 1
ATOM 721 C CA . ALA A 1 96 ? 7.828 9.249 5.681 1.00 98.62 96 ALA A CA 1
ATOM 722 C C . ALA A 1 96 ? 8.682 8.069 6.158 1.00 98.62 96 ALA A C 1
ATOM 724 O O . ALA A 1 96 ? 9.619 8.245 6.936 1.00 98.62 96 ALA A O 1
ATOM 725 N N . PHE A 1 97 ? 8.375 6.881 5.649 1.00 98.75 97 PHE A N 1
ATOM 726 C CA . PHE A 1 97 ? 9.121 5.646 5.850 1.00 98.75 97 PHE A CA 1
ATOM 727 C C . PHE A 1 97 ? 9.701 5.229 4.501 1.00 98.75 97 PHE A C 1
ATOM 729 O O . PHE A 1 97 ? 8.972 4.804 3.605 1.00 98.75 97 PHE A O 1
ATOM 736 N N . THR A 1 98 ? 11.007 5.407 4.336 1.00 98.44 98 THR A N 1
ATOM 737 C CA . THR A 1 98 ? 11.724 5.105 3.094 1.00 98.44 98 THR A CA 1
ATOM 738 C C . THR A 1 98 ? 12.444 3.764 3.196 1.00 98.44 98 THR A C 1
ATOM 740 O O . THR A 1 98 ? 12.657 3.240 4.289 1.00 98.44 98 THR A O 1
ATOM 743 N N . ASN A 1 99 ? 12.841 3.210 2.048 1.00 98.12 99 ASN A N 1
ATOM 744 C CA . ASN A 1 99 ? 13.604 1.961 1.956 1.00 98.12 99 ASN A CA 1
ATOM 745 C C . ASN A 1 99 ? 12.916 0.746 2.606 1.00 98.12 99 ASN A C 1
ATOM 747 O O . ASN A 1 99 ? 13.589 -0.189 3.040 1.00 98.12 99 ASN A O 1
ATOM 751 N N . LEU A 1 100 ? 11.581 0.732 2.652 1.00 98.69 100 LEU A N 1
ATOM 752 C CA . LEU A 1 100 ? 10.839 -0.445 3.094 1.00 98.69 100 LEU A CA 1
ATOM 753 C C . LEU A 1 100 ? 11.064 -1.566 2.071 1.00 98.69 100 LEU A C 1
ATOM 755 O O . LEU A 1 100 ? 10.920 -1.309 0.876 1.00 98.69 100 LEU A O 1
ATOM 759 N N . PRO A 1 101 ? 11.427 -2.791 2.478 1.00 98.56 101 PRO A N 1
ATOM 760 C CA . PRO A 1 101 ? 11.633 -3.875 1.528 1.00 98.56 101 PRO A CA 1
ATOM 761 C C . PRO A 1 101 ? 10.302 -4.315 0.914 1.00 98.56 101 PRO A C 1
ATOM 763 O O . PRO A 1 101 ? 9.258 -4.314 1.574 1.00 98.56 101 PRO A O 1
ATOM 766 N N . PHE A 1 102 ? 10.335 -4.740 -0.346 1.00 98.69 102 PHE A N 1
ATOM 767 C CA . PHE A 1 102 ? 9.277 -5.595 -0.878 1.00 98.69 102 PHE A CA 1
ATOM 768 C C . PHE A 1 102 ? 9.174 -6.877 -0.049 1.00 98.69 102 PHE A C 1
ATOM 770 O O . PHE A 1 102 ? 10.186 -7.405 0.418 1.00 98.69 102 PHE A O 1
ATOM 777 N N . ARG A 1 103 ? 7.954 -7.405 0.103 1.00 97.81 103 ARG A N 1
ATOM 778 C CA . ARG A 1 103 ? 7.747 -8.707 0.755 1.00 97.81 103 ARG A CA 1
ATOM 779 C C . ARG A 1 103 ? 8.468 -9.837 0.003 1.00 97.81 103 ARG A C 1
ATOM 781 O O . ARG A 1 103 ? 9.004 -10.738 0.637 1.00 97.81 103 ARG A O 1
ATOM 788 N N . SER A 1 104 ? 8.510 -9.770 -1.323 1.00 97.44 104 SER A N 1
ATOM 789 C CA . SER A 1 104 ? 9.243 -10.660 -2.221 1.00 97.44 104 SER A CA 1
ATOM 790 C C . SER A 1 104 ? 10.166 -9.830 -3.112 1.00 97.44 104 SER A C 1
ATOM 792 O O . SER A 1 104 ? 9.755 -8.839 -3.721 1.00 97.44 104 SER A O 1
ATOM 794 N N . LYS A 1 105 ? 11.434 -10.239 -3.203 1.00 95.19 105 LYS A N 1
ATOM 795 C CA . LYS A 1 105 ? 12.447 -9.562 -4.031 1.00 95.19 105 LYS A CA 1
ATOM 796 C C . LYS A 1 105 ? 12.255 -9.836 -5.522 1.00 95.19 105 LYS A C 1
ATOM 798 O O . LYS A 1 105 ? 12.936 -9.235 -6.353 1.00 95.19 105 LYS A O 1
ATOM 803 N N . GLU A 1 106 ? 11.343 -10.735 -5.857 1.00 97.06 106 GLU A N 1
ATOM 804 C CA . GLU A 1 106 ? 11.029 -11.218 -7.193 1.00 97.06 106 GLU A CA 1
ATOM 805 C C . GLU A 1 106 ? 9.931 -10.383 -7.872 1.00 97.06 106 GLU A C 1
ATOM 8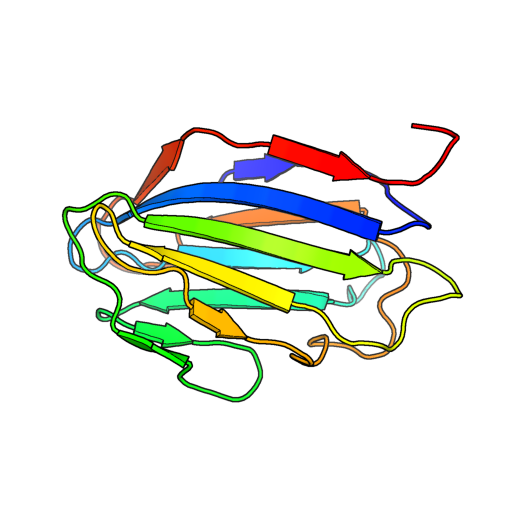07 O O . GLU A 1 106 ? 9.804 -10.458 -9.091 1.00 97.06 106 GLU A O 1
ATOM 812 N N . LEU A 1 107 ? 9.196 -9.527 -7.140 1.00 98.25 107 LEU A N 1
ATOM 813 C CA . LEU A 1 107 ? 8.174 -8.654 -7.734 1.00 98.25 107 LEU A CA 1
ATOM 814 C C . LEU A 1 107 ? 8.788 -7.764 -8.831 1.00 98.25 107 LEU A C 1
ATOM 816 O O . LEU A 1 107 ? 9.711 -6.983 -8.578 1.00 98.25 107 LEU A O 1
ATOM 820 N N . ARG A 1 108 ? 8.258 -7.862 -10.054 1.00 97.69 108 ARG A N 1
ATOM 821 C CA . ARG A 1 108 ? 8.640 -7.002 -11.192 1.00 97.69 108 ARG A CA 1
ATOM 822 C C . ARG A 1 108 ? 7.470 -6.267 -11.823 1.00 97.69 108 ARG A C 1
ATOM 824 O O . ARG A 1 108 ? 7.690 -5.214 -12.408 1.00 97.69 108 ARG A O 1
ATOM 831 N N . THR A 1 109 ? 6.253 -6.772 -11.682 1.00 98.19 109 THR A N 1
ATOM 832 C CA . THR A 1 109 ? 5.034 -6.140 -12.189 1.00 98.19 109 THR A CA 1
ATOM 833 C C . THR A 1 109 ? 4.039 -5.956 -11.054 1.00 98.19 109 THR A C 1
ATOM 835 O O . THR A 1 109 ? 4.049 -6.701 -10.077 1.00 98.19 109 THR A O 1
ATOM 838 N N . VAL A 1 110 ? 3.172 -4.955 -11.175 1.00 98.44 110 VAL A N 1
ATOM 839 C CA . VAL A 1 110 ? 2.038 -4.760 -10.267 1.00 98.44 110 VAL A CA 1
ATOM 840 C C . VAL A 1 110 ? 0.777 -4.943 -11.085 1.00 98.44 110 VAL A C 1
ATOM 842 O O . VAL A 1 110 ? 0.364 -4.074 -11.855 1.00 98.44 110 VAL A O 1
ATOM 845 N N . ASN A 1 111 ? 0.179 -6.114 -10.935 1.00 98.38 111 ASN A N 1
ATOM 846 C CA . ASN A 1 111 ? -1.045 -6.490 -11.631 1.00 98.38 111 ASN A CA 1
ATOM 847 C C . ASN A 1 111 ? -2.270 -6.334 -10.734 1.00 98.38 111 ASN A C 1
ATOM 849 O O . ASN A 1 111 ? -3.394 -6.308 -11.229 1.00 98.38 111 ASN A O 1
ATOM 853 N N . TRP A 1 112 ? -2.054 -6.221 -9.426 1.00 98.44 112 TRP A N 1
ATOM 854 C CA . TRP A 1 112 ? -3.112 -6.188 -8.438 1.00 98.44 112 TRP A CA 1
ATOM 855 C C . TRP A 1 112 ? -2.706 -5.334 -7.239 1.00 98.44 112 TRP A C 1
ATOM 857 O O . TRP A 1 112 ? -1.617 -5.504 -6.689 1.00 98.44 112 TRP A O 1
ATOM 867 N N . ILE A 1 113 ? -3.595 -4.438 -6.820 1.00 98.75 113 ILE A N 1
ATOM 868 C CA . ILE A 1 113 ? -3.484 -3.676 -5.574 1.00 98.75 113 ILE A CA 1
ATOM 869 C C . ILE A 1 113 ? -4.760 -3.904 -4.772 1.00 98.75 113 ILE A C 1
ATOM 871 O O . ILE A 1 113 ? -5.867 -3.699 -5.278 1.00 98.75 113 ILE A O 1
ATOM 875 N N . GLY A 1 114 ? -4.598 -4.334 -3.525 1.00 98.50 114 GLY A N 1
ATOM 876 C CA . GLY A 1 114 ? -5.690 -4.683 -2.628 1.00 98.50 114 GLY A CA 1
ATOM 877 C C . GLY A 1 114 ? -5.905 -3.692 -1.498 1.00 98.50 114 GLY A C 1
ATOM 878 O O . GLY A 1 114 ? -4.956 -3.196 -0.892 1.00 98.50 114 GLY A O 1
ATOM 879 N N . PHE A 1 115 ? -7.178 -3.499 -1.170 1.00 98.62 115 PHE A N 1
ATOM 880 C CA . PHE A 1 115 ? -7.673 -2.821 0.020 1.00 98.62 115 PHE A CA 1
ATOM 881 C C . PHE A 1 115 ? -8.598 -3.796 0.754 1.00 98.62 115 PHE A C 1
ATOM 883 O O . PHE A 1 115 ? -9.751 -4.036 0.365 1.00 98.62 115 PHE A O 1
ATOM 890 N N . ILE A 1 116 ? -8.050 -4.463 1.761 1.00 98.44 116 ILE A N 1
ATOM 891 C CA . ILE A 1 116 ? -8.590 -5.721 2.274 1.00 98.44 116 ILE A CA 1
ATOM 892 C C . ILE A 1 116 ? -9.091 -5.509 3.701 1.00 98.44 116 ILE A C 1
ATOM 894 O O . ILE A 1 116 ? -8.361 -4.989 4.540 1.00 98.44 116 ILE A O 1
ATOM 898 N N . SER A 1 117 ? -10.318 -5.960 3.976 1.00 97.56 117 SER A N 1
ATOM 899 C CA . SER A 1 117 ? -10.788 -6.156 5.351 1.00 97.56 117 SER A CA 1
ATOM 900 C C . SER A 1 117 ? -10.391 -7.561 5.760 1.00 97.56 117 SER A C 1
ATOM 902 O O . SER A 1 117 ? -10.824 -8.519 5.119 1.00 97.56 117 SER A O 1
ATOM 904 N N . ASN A 1 118 ? -9.538 -7.672 6.770 1.00 97.62 118 ASN A N 1
ATOM 905 C CA . ASN A 1 118 ? -9.014 -8.940 7.267 1.00 97.62 118 ASN A CA 1
ATOM 906 C C . ASN A 1 118 ? -9.429 -9.203 8.726 1.00 97.62 118 ASN A C 1
ATOM 908 O O . ASN A 1 118 ? -8.850 -10.053 9.400 1.00 97.62 118 ASN A O 1
ATOM 912 N N . ALA A 1 119 ? -10.400 -8.437 9.234 1.00 96.12 119 ALA A N 1
ATOM 9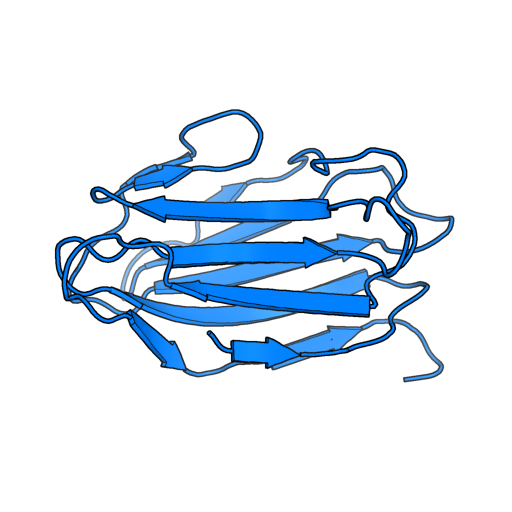13 C CA . ALA A 1 119 ? -10.935 -8.610 10.577 1.00 96.12 119 ALA A CA 1
ATOM 914 C C . ALA A 1 119 ? -11.763 -9.900 10.662 1.00 96.12 119 ALA A C 1
ATOM 916 O O . ALA A 1 119 ? -12.444 -10.282 9.713 1.00 96.12 119 ALA A O 1
ATOM 917 N N . ASN A 1 120 ? -11.711 -10.556 11.817 1.00 94.75 120 ASN A N 1
ATOM 918 C CA . ASN A 1 120 ? -12.523 -11.729 12.150 1.00 94.75 120 ASN A CA 1
ATOM 919 C C . ASN A 1 120 ? -13.750 -11.377 13.014 1.00 94.75 120 ASN A C 1
ATOM 921 O O . ASN A 1 120 ? -14.500 -12.268 13.402 1.00 94.75 120 ASN A O 1
ATOM 925 N N . GLU A 1 121 ? -13.956 -10.091 13.302 1.00 93.12 121 GLU A N 1
ATOM 926 C CA . GLU A 1 121 ? -15.107 -9.541 14.017 1.00 93.12 121 GLU A CA 1
ATOM 927 C C . GLU A 1 121 ? -15.792 -8.466 13.152 1.00 93.12 121 GLU A C 1
ATOM 929 O O . GLU A 1 121 ? -15.132 -7.875 12.290 1.00 93.12 121 GLU A O 1
ATOM 934 N N . PRO A 1 122 ? -17.092 -8.177 13.368 1.00 95.69 122 PRO A N 1
ATOM 935 C CA . PRO A 1 122 ? -17.778 -7.086 12.682 1.00 95.69 122 PRO A CA 1
ATOM 936 C C . PRO A 1 122 ? -17.081 -5.741 12.919 1.00 95.69 122 PRO A C 1
ATOM 938 O O . PRO A 1 122 ? -16.932 -5.301 14.058 1.00 95.69 122 PRO A O 1
ATOM 941 N N . SER A 1 123 ? -16.648 -5.110 11.831 1.00 96.62 123 SER A N 1
ATOM 942 C CA . SER A 1 123 ? -15.999 -3.801 11.810 1.00 96.62 123 SER A CA 1
ATOM 943 C C . SER A 1 123 ? -15.966 -3.279 10.371 1.00 96.62 123 SER A C 1
ATOM 945 O O . SER A 1 123 ? -16.044 -4.066 9.418 1.00 96.62 123 SER A O 1
ATOM 947 N N . ALA A 1 124 ? -15.818 -1.971 10.201 1.00 96.75 124 ALA A N 1
ATOM 948 C CA . ALA A 1 124 ? -15.664 -1.322 8.909 1.00 96.75 124 ALA A CA 1
ATOM 949 C C . ALA A 1 124 ? -14.384 -0.478 8.808 1.00 96.75 124 ALA A C 1
ATOM 951 O O . ALA A 1 124 ? -13.837 0.042 9.781 1.00 96.75 124 ALA A O 1
ATOM 952 N N . PHE A 1 125 ? -13.935 -0.297 7.570 1.00 97.50 125 PHE A N 1
ATOM 953 C CA . PHE A 1 125 ? -13.096 0.828 7.189 1.00 97.50 125 PHE A CA 1
ATOM 954 C C . PHE A 1 125 ? -13.742 1.531 6.002 1.00 97.50 125 PHE A C 1
ATOM 956 O O . PHE A 1 125 ? -14.483 0.915 5.231 1.00 97.50 125 PHE A O 1
ATOM 963 N N . PHE A 1 126 ? -13.412 2.802 5.832 1.00 98.12 126 PHE A N 1
ATOM 964 C CA . PHE A 1 126 ? -13.835 3.604 4.695 1.00 98.12 126 PHE A CA 1
ATOM 965 C C . PHE A 1 126 ? -12.603 4.061 3.920 1.00 98.12 126 PHE A C 1
ATOM 967 O O . PHE A 1 126 ? -11.538 4.263 4.506 1.00 98.12 126 PHE A O 1
ATOM 974 N N . LEU A 1 127 ? -12.759 4.184 2.603 1.00 98.25 127 LEU A N 1
ATOM 975 C CA . LEU A 1 127 ? -11.744 4.702 1.690 1.00 98.25 127 LEU A CA 1
ATOM 976 C C . LEU A 1 127 ? -12.278 5.948 1.004 1.00 98.25 127 LEU A C 1
ATOM 978 O O . LEU A 1 127 ? -13.442 5.964 0.602 1.00 98.25 127 LEU A O 1
ATOM 982 N N . ASP A 1 128 ? -11.411 6.931 0.818 1.00 98.12 128 ASP A N 1
ATOM 983 C CA . ASP A 1 128 ? -11.694 8.134 0.037 1.00 98.12 128 ASP A CA 1
ATOM 984 C C . ASP A 1 128 ? -10.429 8.580 -0.717 1.00 98.12 128 ASP A C 1
ATOM 986 O O . ASP A 1 128 ? -9.332 8.071 -0.469 1.00 98.12 128 ASP A O 1
ATOM 990 N N . GLN A 1 129 ? -10.589 9.491 -1.678 1.00 97.88 129 GLN A N 1
ATOM 991 C CA . GLN A 1 129 ? -9.510 10.155 -2.419 1.00 97.88 129 GLN A CA 1
ATOM 992 C C . GLN A 1 129 ? -8.496 9.187 -3.051 1.00 97.88 129 GLN A C 1
ATOM 994 O O . GLN A 1 129 ? -7.306 9.487 -3.153 1.00 97.88 129 GLN A O 1
ATOM 999 N N . LEU A 1 130 ? -8.966 8.011 -3.485 1.00 98.31 130 LEU A N 1
ATOM 1000 C CA . LEU A 1 130 ? -8.120 7.026 -4.146 1.00 98.31 130 LEU A CA 1
ATOM 1001 C C . LEU A 1 130 ? -7.600 7.586 -5.475 1.00 98.31 130 LEU A C 1
ATOM 1003 O O . LEU A 1 130 ? -8.370 7.842 -6.401 1.00 98.31 130 LEU A O 1
ATOM 1007 N N . SER A 1 131 ? -6.281 7.693 -5.579 1.00 98.50 131 SER A N 1
ATOM 1008 C CA . SER A 1 131 ? -5.557 8.038 -6.794 1.00 98.50 131 SER A CA 1
ATOM 1009 C C . SER A 1 131 ? -4.480 6.996 -7.068 1.00 98.50 131 SER A C 1
ATOM 1011 O O . SER A 1 131 ? -3.801 6.511 -6.160 1.00 98.50 131 SER A O 1
ATOM 1013 N N . LEU A 1 132 ? -4.326 6.639 -8.338 1.00 98.44 132 LEU A N 1
ATOM 1014 C CA . LEU A 1 132 ? -3.309 5.709 -8.799 1.00 98.44 132 LEU A CA 1
ATOM 1015 C C . LEU A 1 132 ? -2.684 6.263 -10.069 1.00 98.44 132 LEU A C 1
ATOM 1017 O O . LEU A 1 132 ? -3.370 6.452 -11.072 1.00 98.44 132 LEU A O 1
ATOM 1021 N N . THR A 1 133 ? -1.383 6.509 -10.022 1.00 98.31 133 THR A N 1
ATOM 1022 C CA . THR A 1 133 ? -0.625 7.070 -11.137 1.00 98.31 133 THR A CA 1
ATOM 1023 C C . THR A 1 133 ? 0.635 6.259 -11.396 1.00 98.31 133 THR A C 1
ATOM 1025 O O . THR A 1 133 ? 1.099 5.475 -10.560 1.00 98.31 133 THR A O 1
ATOM 1028 N N . THR A 1 134 ? 1.185 6.430 -12.592 1.00 98.44 134 THR A N 1
ATOM 1029 C CA . THR A 1 134 ? 2.473 5.868 -12.978 1.00 98.44 134 THR A CA 1
ATOM 1030 C C . THR A 1 134 ? 3.245 6.870 -13.817 1.00 98.44 134 THR A C 1
ATOM 1032 O O . THR A 1 134 ? 2.653 7.711 -14.488 1.00 98.44 134 THR A O 1
ATOM 1035 N N . THR A 1 135 ? 4.571 6.780 -13.783 1.00 98.44 135 THR A N 1
ATOM 1036 C C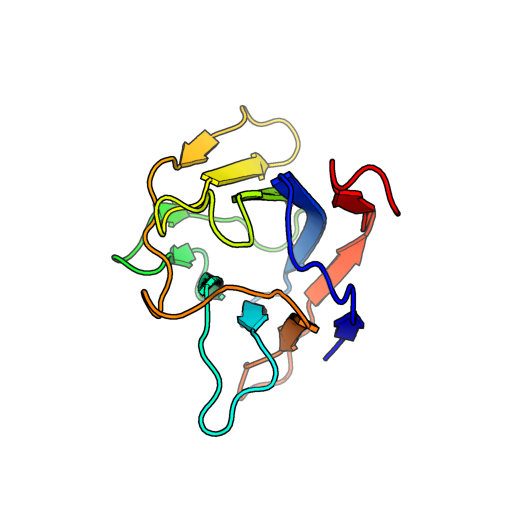A . THR A 1 135 ? 5.444 7.498 -14.720 1.00 98.44 135 THR A CA 1
ATOM 1037 C C . THR A 1 135 ? 5.777 6.667 -15.964 1.00 98.44 135 THR A C 1
ATOM 1039 O O . THR A 1 135 ? 6.681 7.043 -16.709 1.00 98.44 135 THR A O 1
ATOM 1042 N N . ASP A 1 136 ? 5.142 5.505 -16.157 1.00 96.31 136 ASP A N 1
ATOM 1043 C CA . ASP A 1 136 ? 5.229 4.752 -17.413 1.00 96.31 136 ASP A CA 1
ATOM 1044 C C . ASP A 1 136 ? 4.674 5.624 -18.552 1.00 96.31 136 ASP A C 1
ATOM 1046 O O . ASP A 1 136 ? 3.493 5.959 -18.520 1.00 96.31 136 ASP A O 1
ATOM 1050 N N . PRO A 1 137 ? 5.485 5.998 -19.559 1.00 90.38 137 PRO A N 1
ATOM 1051 C CA . PRO A 1 137 ? 5.050 6.897 -20.628 1.00 90.38 137 PRO A CA 1
ATOM 1052 C C . PRO A 1 137 ? 3.950 6.310 -21.523 1.00 90.38 137 PRO A C 1
ATOM 1054 O O . PRO A 1 137 ? 3.407 7.026 -22.361 1.00 90.38 137 PRO A O 1
ATOM 1057 N N . ASN A 1 138 ? 3.641 5.018 -21.387 1.00 89.75 138 ASN A N 1
ATOM 1058 C CA . ASN A 1 138 ? 2.615 4.341 -22.176 1.00 89.75 138 ASN A CA 1
ATOM 1059 C C . ASN A 1 138 ? 1.258 4.237 -21.454 1.00 89.75 138 ASN A C 1
ATOM 1061 O O . ASN A 1 138 ? 0.395 3.484 -21.916 1.00 89.75 138 ASN A O 1
ATOM 1065 N N . ARG A 1 139 ? 1.066 4.930 -20.323 1.00 81.81 139 ARG A N 1
ATOM 1066 C CA . ARG A 1 139 ? -0.174 4.917 -19.533 1.00 81.81 139 ARG A CA 1
ATOM 1067 C C . ARG A 1 139 ? -0.619 6.300 -19.086 1.00 81.81 139 ARG A C 1
ATOM 1069 O O . ARG A 1 139 ? 0.248 7.174 -18.887 1.00 81.81 139 ARG A O 1
#

Nearest PDB structures (foldseek):
  6n44-assembly4_G-3  TM=5.828E-01  e=3.632E-03  Ovis aries
  6kcw-assembly1_A  TM=5.256E-01  e=2.077E-03  Chitinophaga sp. MD30
  6kcv-assembly3_C  TM=4.972E-01  e=3.281E-03  Chitinophaga sp. MD30
  6z5h-assembly2_BBB  TM=5.197E-01  e=1.150E-01  Aeromonas hydrophila
  1gui-assembly1_A  TM=6.692E-01  e=2.974E+00  Thermotoga maritima

Mean predicted aligned error: 2.41 Å